Protein AF-A0A7T1T5N7-F1 (afdb_monomer_lite)

Secondary structure (DSSP, 8-state):
-HHHHHHHHHHHHHHHHHHHHHHHHHHHHHHHHHHHHHHHHHHHHTT-HHHHHHHHHHHHHHHHHHHHHHHHHHHHHHHHHHHHHHHHHHHHHHHHHHHHHHHHH-

Organism: NCBI:txid2710756

Structure (mmCIF, N/CA/C/O backbone):
data_AF-A0A7T1T5N7-F1
#
_entry.id   AF-A0A7T1T5N7-F1
#
loop_
_atom_site.group_PDB
_atom_site.id
_atom_site.type_symbol
_atom_site.label_atom_id
_atom_site.label_alt_id
_atom_site.label_comp_id
_atom_site.label_asym_id
_atom_site.label_entity_id
_atom_site.label_seq_id
_atom_site.pdbx_PDB_ins_code
_atom_site.Cartn_x
_atom_site.Cartn_y
_atom_site.Cartn_z
_atom_site.occupancy
_atom_site.B_iso_or_equiv
_atom_site.auth_seq_id
_atom_site.auth_comp_id
_atom_site.auth_asym_id
_atom_site.auth_atom_id
_atom_site.pdbx_PDB_model_num
ATOM 1 N N . MET A 1 1 ? -11.732 -9.027 28.831 1.00 51.84 1 MET A N 1
ATOM 2 C CA . MET A 1 1 ? -11.371 -7.679 28.337 1.00 51.84 1 MET A CA 1
ATOM 3 C C . MET A 1 1 ? -9.875 -7.503 28.052 1.00 51.84 1 MET A C 1
ATOM 5 O O . MET A 1 1 ? -9.536 -6.569 27.349 1.00 51.84 1 MET A O 1
ATOM 9 N N . GLY A 1 2 ? -8.962 -8.363 28.540 1.00 55.62 2 GLY A N 1
ATOM 10 C CA . GLY A 1 2 ? -7.524 -8.243 28.222 1.00 55.62 2 GLY A CA 1
ATOM 11 C C . GLY A 1 2 ? -7.138 -8.686 26.801 1.00 55.62 2 GLY A C 1
ATOM 12 O O . GLY A 1 2 ? -6.429 -7.960 26.119 1.00 55.62 2 GLY A O 1
ATOM 13 N N . ALA A 1 3 ? -7.650 -9.832 26.334 1.00 61.84 3 ALA A N 1
ATOM 14 C CA . ALA A 1 3 ? -7.289 -10.405 25.030 1.00 61.84 3 ALA A CA 1
ATOM 15 C C . ALA A 1 3 ? -7.692 -9.515 23.837 1.00 61.84 3 ALA A C 1
ATOM 17 O O . ALA A 1 3 ? -6.876 -9.248 22.967 1.00 61.84 3 ALA A O 1
ATOM 18 N N . THR A 1 4 ? -8.905 -8.956 23.849 1.00 67.06 4 THR A N 1
ATOM 19 C CA . THR A 1 4 ? -9.433 -8.135 22.744 1.00 67.06 4 THR A CA 1
ATOM 20 C C . THR A 1 4 ? -8.653 -6.832 22.538 1.00 67.06 4 THR A C 1
ATOM 22 O O . THR A 1 4 ? -8.447 -6.405 21.407 1.00 67.06 4 THR A O 1
ATOM 25 N N . LYS A 1 5 ? -8.157 -6.207 23.616 1.00 70.19 5 LYS A N 1
ATOM 26 C CA . LYS A 1 5 ? -7.312 -5.004 23.516 1.00 70.19 5 LYS A CA 1
ATOM 27 C C . LYS A 1 5 ? -5.934 -5.306 22.937 1.00 70.19 5 LYS A C 1
ATOM 29 O O . LYS A 1 5 ? -5.407 -4.491 22.185 1.00 70.19 5 LYS A O 1
ATOM 34 N N . VAL A 1 6 ? -5.367 -6.462 23.286 1.00 71.00 6 VAL A N 1
ATOM 35 C CA . VAL A 1 6 ? -4.091 -6.935 22.732 1.00 71.00 6 VAL A CA 1
ATOM 36 C C . VAL A 1 6 ? -4.252 -7.230 21.240 1.00 71.00 6 VAL A C 1
ATOM 38 O O . VAL A 1 6 ? -3.488 -6.700 20.442 1.00 71.00 6 VAL A O 1
ATOM 41 N N . GLU A 1 7 ? -5.312 -7.941 20.848 1.00 76.88 7 GLU A N 1
ATOM 42 C CA . GLU A 1 7 ? -5.624 -8.233 19.440 1.00 76.88 7 GLU A CA 1
ATOM 43 C C . GLU A 1 7 ? -5.825 -6.953 18.608 1.00 76.88 7 GLU A C 1
ATOM 45 O O . GLU A 1 7 ? -5.279 -6.824 17.515 1.00 76.88 7 GLU A O 1
ATOM 50 N N . VAL A 1 8 ? -6.557 -5.960 19.125 1.00 76.88 8 VAL A N 1
ATOM 51 C CA . VAL A 1 8 ? -6.742 -4.665 18.442 1.00 76.88 8 VAL A CA 1
ATOM 52 C C . VAL A 1 8 ? -5.421 -3.901 18.302 1.00 76.88 8 VAL A C 1
ATOM 54 O O . VAL A 1 8 ? -5.167 -3.298 17.257 1.00 76.88 8 VAL A O 1
ATOM 57 N N . ALA A 1 9 ? -4.562 -3.923 19.325 1.00 78.25 9 ALA A N 1
ATOM 58 C CA . ALA A 1 9 ? -3.251 -3.282 19.266 1.00 78.25 9 ALA A CA 1
ATOM 59 C C . ALA A 1 9 ? -2.335 -3.945 18.225 1.00 78.25 9 ALA A C 1
ATOM 61 O O . ALA A 1 9 ? -1.680 -3.242 17.456 1.00 78.25 9 ALA A O 1
ATOM 62 N N . GLU A 1 10 ? -2.331 -5.277 18.153 1.00 82.44 10 GLU A N 1
ATOM 63 C CA . GLU A 1 10 ? -1.577 -6.037 17.151 1.00 82.44 10 GLU A CA 1
ATOM 64 C C . GLU A 1 10 ? -2.081 -5.768 15.727 1.00 82.44 10 GLU A C 1
ATOM 66 O O . GLU A 1 10 ? -1.273 -5.532 14.828 1.00 82.44 10 GLU A O 1
ATOM 71 N N . LEU A 1 11 ? -3.402 -5.701 15.522 1.00 80.38 11 LEU A N 1
ATOM 72 C CA . LEU A 1 11 ? -3.993 -5.342 14.228 1.00 80.38 11 LEU A CA 1
ATOM 73 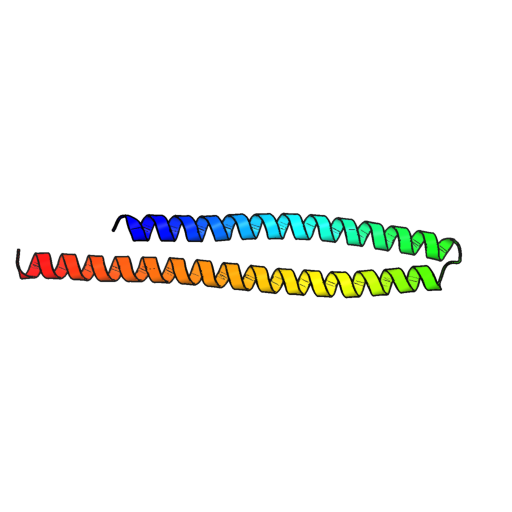C C . LEU A 1 11 ? -3.594 -3.928 13.789 1.00 80.38 11 LEU A C 1
ATOM 75 O O . LEU A 1 11 ? -3.210 -3.724 12.639 1.00 80.38 11 LEU A O 1
ATOM 79 N N . ASN A 1 12 ? -3.646 -2.954 14.700 1.00 78.94 12 ASN A N 1
ATOM 80 C CA . ASN A 1 12 ? -3.239 -1.579 14.406 1.00 78.94 12 ASN A CA 1
ATOM 81 C C . ASN A 1 12 ? -1.738 -1.473 14.112 1.00 78.94 12 ASN A C 1
ATOM 83 O O . ASN A 1 12 ? -1.341 -0.741 13.205 1.00 78.94 12 ASN A O 1
ATOM 87 N N . LYS A 1 13 ? -0.908 -2.229 14.838 1.00 85.19 13 LYS A N 1
ATOM 88 C CA . LYS A 1 13 ? 0.532 -2.308 14.582 1.00 85.19 13 LYS A CA 1
ATOM 89 C C . LYS A 1 13 ? 0.814 -2.878 13.190 1.00 85.19 13 LYS A C 1
ATOM 91 O O . LYS A 1 13 ? 1.554 -2.259 12.433 1.00 85.19 13 LYS A O 1
ATOM 96 N N . ALA A 1 14 ? 0.159 -3.980 12.822 1.00 80.06 14 ALA A N 1
ATOM 97 C CA . ALA A 1 14 ? 0.296 -4.583 11.498 1.00 80.06 14 ALA A CA 1
ATOM 98 C C . ALA A 1 14 ? -0.123 -3.622 10.369 1.00 80.06 14 ALA A C 1
ATOM 100 O O . ALA A 1 14 ? 0.530 -3.575 9.330 1.00 80.06 14 ALA A O 1
ATOM 101 N N . VAL A 1 15 ? -1.176 -2.817 10.569 1.00 80.06 15 VAL A N 1
ATOM 102 C CA . VAL A 1 15 ? -1.571 -1.759 9.617 1.00 80.06 15 VAL A CA 1
ATOM 103 C C . VAL A 1 15 ? -0.470 -0.704 9.462 1.00 80.06 15 VAL A C 1
ATOM 105 O O . VAL A 1 15 ? -0.191 -0.284 8.339 1.00 80.06 15 VAL A O 1
ATOM 108 N N . GLY A 1 16 ? 0.157 -0.286 10.565 1.00 80.94 16 GLY A N 1
ATOM 109 C CA . GLY A 1 16 ? 1.270 0.666 10.550 1.00 80.94 16 GLY A CA 1
ATOM 110 C C . GLY A 1 16 ? 2.489 0.137 9.792 1.00 80.94 16 GLY A C 1
ATOM 111 O O . GLY A 1 16 ? 2.976 0.800 8.880 1.00 80.94 16 GLY A O 1
ATOM 112 N N . GLU A 1 17 ? 2.917 -1.090 10.095 1.00 87.19 17 GLU A N 1
ATOM 113 C CA . GLU A 1 17 ? 4.033 -1.7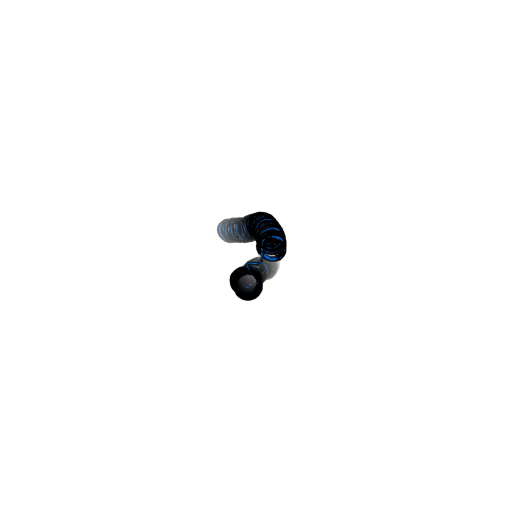57 9.407 1.00 87.19 17 GLU A CA 1
ATOM 114 C C . GLU A 1 17 ? 3.755 -1.919 7.901 1.00 87.19 17 GLU A C 1
ATOM 116 O O . GLU A 1 17 ? 4.615 -1.644 7.065 1.00 87.19 17 GLU A O 1
ATOM 121 N N . LEU A 1 18 ? 2.522 -2.282 7.525 1.00 82.50 18 LEU A N 1
ATOM 122 C CA . LEU A 1 18 ? 2.094 -2.342 6.122 1.00 82.50 18 LEU A CA 1
ATOM 123 C C . LEU A 1 18 ? 2.212 -0.983 5.414 1.00 82.50 18 LEU A C 1
ATOM 125 O O . LEU A 1 18 ? 2.630 -0.939 4.255 1.00 82.50 18 LEU A O 1
ATOM 129 N N . ALA A 1 19 ? 1.864 0.115 6.088 1.00 80.50 19 ALA A N 1
ATOM 130 C CA . ALA A 1 19 ? 1.979 1.461 5.530 1.00 80.50 19 ALA A CA 1
ATOM 131 C C . ALA A 1 19 ? 3.445 1.890 5.337 1.00 80.50 19 ALA A C 1
ATOM 133 O O . ALA A 1 19 ? 3.778 2.516 4.327 1.00 80.50 19 ALA A O 1
ATOM 134 N N . GLU A 1 20 ? 4.334 1.522 6.261 1.00 84.69 20 GLU A N 1
ATOM 135 C CA . GLU A 1 20 ? 5.776 1.765 6.135 1.00 84.69 20 GLU A CA 1
ATOM 136 C C . GLU A 1 20 ? 6.366 1.005 4.944 1.00 84.69 20 GLU A C 1
ATOM 138 O O . GLU A 1 20 ? 6.994 1.620 4.077 1.00 84.69 20 GLU A O 1
ATOM 143 N N . ILE A 1 21 ? 6.061 -0.292 4.818 1.00 84.31 21 ILE A N 1
ATOM 144 C CA . ILE A 1 21 ? 6.503 -1.112 3.679 1.00 84.31 21 ILE A CA 1
ATOM 145 C C . ILE A 1 21 ? 5.979 -0.526 2.362 1.00 84.31 21 ILE A C 1
ATOM 147 O O . ILE A 1 21 ? 6.716 -0.450 1.379 1.00 84.31 21 ILE A O 1
ATOM 151 N N . GLN A 1 22 ? 4.726 -0.058 2.318 1.00 78.81 22 GLN A N 1
ATOM 152 C CA . GLN A 1 22 ? 4.181 0.605 1.128 1.00 78.81 22 GLN A CA 1
ATOM 153 C C . GLN A 1 22 ? 4.969 1.862 0.738 1.00 78.81 22 GLN A C 1
ATOM 155 O O . GLN A 1 22 ? 5.190 2.097 -0.453 1.00 78.81 22 GLN A O 1
ATOM 160 N N . MET A 1 23 ? 5.376 2.684 1.709 1.00 83.00 23 MET A N 1
ATOM 161 C CA . MET A 1 23 ? 6.179 3.879 1.440 1.00 83.00 23 MET A CA 1
ATOM 162 C C . MET A 1 23 ? 7.578 3.527 0.937 1.00 83.00 23 MET A C 1
ATOM 164 O O . MET A 1 23 ? 8.050 4.141 -0.021 1.00 83.00 23 MET A O 1
ATOM 168 N N . GLU A 1 24 ? 8.242 2.554 1.558 1.00 85.88 24 GLU A N 1
ATOM 169 C CA . GLU A 1 24 ? 9.563 2.092 1.123 1.00 85.88 24 GLU A CA 1
ATOM 170 C C . GLU A 1 24 ? 9.517 1.497 -0.281 1.00 85.88 24 GLU A C 1
ATOM 172 O O . GLU A 1 24 ? 10.355 1.824 -1.124 1.00 85.88 24 GLU A O 1
ATOM 177 N N . PHE A 1 25 ? 8.488 0.697 -0.564 1.00 81.50 25 PHE A N 1
ATOM 178 C CA . PHE A 1 25 ? 8.286 0.104 -1.875 1.00 81.50 25 PHE A CA 1
ATOM 179 C C . PHE A 1 25 ? 8.071 1.169 -2.955 1.00 81.50 25 PHE A C 1
ATOM 181 O O . PHE A 1 25 ? 8.713 1.107 -3.999 1.00 81.50 25 PHE A O 1
ATOM 188 N N . ARG A 1 26 ? 7.245 2.195 -2.688 1.00 81.94 26 ARG A N 1
ATOM 189 C CA . ARG A 1 26 ? 7.069 3.331 -3.612 1.00 81.94 26 ARG A CA 1
ATOM 190 C C . ARG A 1 26 ? 8.383 4.068 -3.875 1.00 81.94 26 ARG A C 1
ATOM 192 O O . ARG A 1 26 ? 8.701 4.337 -5.023 1.00 81.94 26 ARG A O 1
ATOM 199 N N . LYS A 1 27 ? 9.184 4.337 -2.838 1.00 84.00 27 LYS A N 1
ATOM 200 C CA . LYS A 1 27 ? 10.496 4.989 -3.009 1.00 84.00 27 LYS A CA 1
ATOM 201 C C . LYS A 1 27 ? 11.450 4.155 -3.866 1.00 84.00 27 LYS A C 1
ATOM 203 O O . LYS A 1 27 ? 12.197 4.708 -4.673 1.00 84.00 27 LYS A O 1
ATOM 208 N N . ALA A 1 28 ? 11.468 2.839 -3.663 1.00 82.12 28 ALA A N 1
ATOM 209 C 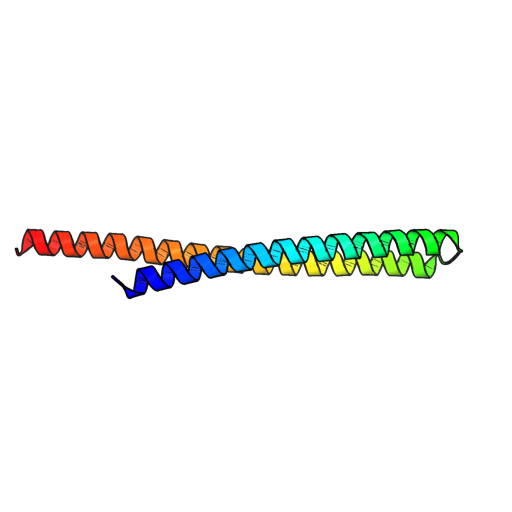CA . ALA A 1 28 ? 12.289 1.934 -4.457 1.00 82.12 28 ALA A CA 1
ATOM 210 C C . ALA A 1 28 ? 11.820 1.880 -5.921 1.00 82.12 28 ALA A C 1
ATOM 212 O O . ALA A 1 28 ? 12.660 1.879 -6.822 1.00 82.12 28 ALA A O 1
ATOM 213 N N . ASP A 1 29 ? 10.504 1.890 -6.145 1.00 82.12 29 ASP A N 1
ATOM 214 C CA . ASP A 1 29 ? 9.891 1.932 -7.473 1.00 82.12 29 ASP A CA 1
ATOM 215 C C . ASP A 1 29 ? 10.229 3.223 -8.227 1.00 82.12 29 ASP A C 1
ATOM 217 O O . ASP A 1 29 ? 10.761 3.161 -9.335 1.00 82.12 29 ASP A O 1
ATOM 221 N N . ASP A 1 30 ? 10.041 4.384 -7.594 1.00 82.00 30 ASP A N 1
ATOM 222 C CA . ASP A 1 30 ? 10.370 5.689 -8.180 1.00 82.00 30 ASP A CA 1
ATOM 223 C C . ASP A 1 30 ? 11.845 5.743 -8.612 1.00 82.00 30 ASP A C 1
ATOM 225 O O . ASP A 1 30 ? 12.183 6.174 -9.717 1.00 82.00 30 ASP A O 1
ATOM 229 N N . LYS A 1 31 ? 12.744 5.218 -7.768 1.00 86.00 31 LYS A N 1
ATOM 230 C CA . LYS A 1 31 ? 14.174 5.131 -8.083 1.00 86.00 31 LYS A CA 1
ATOM 231 C C . LYS A 1 31 ? 14.450 4.207 -9.272 1.00 86.00 31 LYS A C 1
ATOM 233 O O . LYS A 1 31 ? 15.335 4.503 -10.078 1.00 86.00 31 LYS A O 1
ATOM 238 N N . ALA A 1 32 ? 13.745 3.082 -9.377 1.00 79.88 32 ALA A N 1
ATOM 239 C CA . ALA A 1 32 ? 13.894 2.161 -10.498 1.00 79.88 32 ALA A CA 1
ATOM 240 C C . ALA A 1 32 ? 13.394 2.793 -11.809 1.00 79.88 32 ALA A C 1
ATOM 242 O O . ALA A 1 32 ? 14.090 2.715 -12.825 1.00 79.88 32 ALA A O 1
ATOM 243 N N . ASP A 1 33 ? 12.245 3.471 -11.778 1.00 82.81 33 ASP A N 1
ATOM 244 C CA . ASP A 1 33 ? 11.660 4.176 -12.925 1.00 82.81 33 ASP A CA 1
ATOM 245 C C . ASP A 1 33 ? 12.599 5.282 -13.445 1.00 82.81 33 ASP A C 1
ATOM 247 O O . ASP A 1 33 ? 12.887 5.354 -14.646 1.00 82.81 33 ASP A O 1
ATOM 251 N N . ASP A 1 34 ? 13.185 6.076 -12.545 1.00 84.62 34 ASP A N 1
ATOM 252 C CA . ASP A 1 34 ? 14.169 7.108 -12.894 1.00 84.62 34 ASP A CA 1
ATOM 253 C C . ASP A 1 34 ? 15.411 6.530 -13.587 1.00 84.62 34 ASP A C 1
ATOM 255 O O . ASP A 1 34 ? 15.862 7.044 -14.621 1.00 84.62 34 ASP A O 1
ATOM 259 N N . VAL A 1 35 ? 15.955 5.427 -13.060 1.00 84.38 35 VAL A N 1
ATOM 260 C CA . VAL A 1 35 ? 17.111 4.740 -13.657 1.00 84.38 35 VAL A CA 1
ATOM 261 C C . VAL A 1 35 ? 16.771 4.230 -15.057 1.00 84.38 35 VAL A C 1
ATOM 263 O O . VAL A 1 35 ? 17.551 4.441 -15.994 1.00 84.38 35 VAL A O 1
ATOM 266 N N . VAL A 1 36 ? 15.603 3.605 -15.227 1.00 79.88 36 VAL A N 1
ATOM 267 C CA . VAL A 1 36 ? 15.165 3.049 -16.515 1.00 79.88 36 VAL A CA 1
ATOM 268 C C . VAL A 1 36 ? 14.940 4.156 -17.546 1.00 79.88 36 VAL A C 1
ATOM 270 O O . VAL A 1 36 ? 15.432 4.045 -18.674 1.00 79.88 36 VAL A O 1
ATOM 273 N N . ARG A 1 37 ? 14.293 5.269 -17.177 1.00 79.56 37 ARG A N 1
ATOM 274 C CA . ARG A 1 37 ? 14.121 6.429 -18.073 1.00 79.56 37 ARG A CA 1
ATOM 275 C C . ARG A 1 37 ? 15.451 7.048 -18.484 1.00 79.56 37 ARG A C 1
ATOM 277 O O . ARG A 1 37 ? 15.655 7.379 -19.661 1.00 79.56 37 ARG A O 1
ATOM 284 N N . HIS A 1 38 ? 16.371 7.198 -17.534 1.00 82.94 38 HIS A N 1
ATOM 285 C CA . HIS A 1 38 ? 17.681 7.776 -17.802 1.00 82.94 38 HIS A CA 1
ATOM 286 C C . HIS A 1 38 ? 18.512 6.881 -18.737 1.00 82.94 38 HIS A C 1
ATOM 288 O O . HIS A 1 38 ? 19.091 7.368 -19.716 1.00 82.94 38 HIS A O 1
ATOM 294 N N . ALA A 1 39 ? 18.513 5.567 -18.493 1.00 79.56 39 ALA A N 1
ATOM 295 C CA . ALA A 1 39 ? 19.157 4.579 -19.356 1.00 79.56 39 ALA A CA 1
ATOM 296 C C . ALA A 1 39 ? 18.531 4.555 -20.760 1.00 79.56 39 ALA A C 1
ATOM 298 O O . ALA A 1 39 ? 19.251 4.637 -21.759 1.00 79.56 39 ALA A O 1
ATOM 299 N N . GLY A 1 40 ? 17.198 4.547 -20.851 1.00 76.94 40 GLY A N 1
ATOM 300 C CA . GLY A 1 40 ? 16.465 4.581 -22.116 1.00 76.94 40 GLY A CA 1
ATOM 301 C C . GLY A 1 40 ? 16.786 5.822 -22.954 1.00 76.94 40 GLY A C 1
ATOM 302 O O . GLY A 1 40 ? 16.962 5.718 -24.170 1.00 76.94 40 GLY A O 1
ATOM 303 N N . THR A 1 41 ? 16.947 6.984 -22.313 1.00 78.19 41 THR A N 1
ATOM 304 C CA . THR A 1 41 ? 17.339 8.236 -22.983 1.00 78.19 41 THR A CA 1
ATOM 305 C C . THR A 1 41 ? 18.765 8.171 -23.532 1.00 78.19 41 THR A C 1
ATOM 307 O O . THR A 1 41 ? 19.002 8.590 -24.668 1.00 78.19 41 THR A O 1
ATOM 310 N N . LYS A 1 42 ? 19.717 7.634 -22.755 1.00 80.50 42 LYS A N 1
ATOM 311 C CA . LYS A 1 42 ? 21.112 7.445 -23.193 1.00 80.50 42 LYS A CA 1
ATOM 312 C C . LYS A 1 42 ? 21.201 6.486 -24.380 1.00 80.50 42 LYS A C 1
ATOM 314 O O . LYS A 1 42 ? 21.828 6.818 -25.382 1.00 80.50 42 LYS A O 1
ATOM 319 N N . LEU A 1 43 ? 20.501 5.355 -24.308 1.00 79.56 43 LEU A N 1
ATOM 320 C CA . LEU A 1 43 ? 20.455 4.361 -25.383 1.00 79.56 43 LEU A CA 1
ATOM 321 C C . LEU A 1 43 ? 19.834 4.921 -26.664 1.00 79.56 43 LEU A C 1
ATOM 323 O O . LEU A 1 43 ? 20.358 4.692 -27.752 1.00 79.56 43 LEU A O 1
ATOM 327 N N . ARG A 1 44 ? 18.772 5.729 -26.546 1.00 75.38 44 ARG A N 1
ATOM 328 C CA . ARG A 1 44 ? 18.162 6.406 -27.699 1.00 75.38 44 ARG A CA 1
ATOM 329 C C . ARG A 1 44 ? 19.145 7.348 -28.393 1.00 75.38 44 ARG A C 1
ATOM 331 O O . ARG A 1 44 ? 19.200 7.362 -29.619 1.00 75.38 44 ARG A O 1
ATOM 338 N N . LYS A 1 45 ? 19.917 8.122 -27.620 1.00 78.31 45 LYS A N 1
ATOM 339 C CA . LYS A 1 45 ? 20.952 9.031 -28.147 1.00 78.31 45 LYS A CA 1
ATOM 340 C C . LYS A 1 45 ? 22.105 8.277 -28.817 1.00 78.31 45 LYS A C 1
ATOM 342 O O . LYS A 1 45 ? 22.672 8.791 -29.770 1.00 78.31 45 LYS A O 1
ATOM 347 N N . ALA A 1 46 ? 22.400 7.060 -28.366 1.00 79.88 46 ALA A N 1
ATOM 348 C CA . ALA A 1 46 ? 23.409 6.179 -28.954 1.00 79.88 46 ALA A CA 1
ATOM 349 C C . ALA A 1 46 ? 22.918 5.389 -30.191 1.00 79.88 46 ALA A C 1
ATOM 351 O O . ALA A 1 46 ? 23.639 4.534 -30.691 1.00 79.88 46 ALA A O 1
ATOM 352 N N . GLY A 1 47 ? 21.694 5.636 -30.680 1.00 74.88 47 GLY A N 1
ATOM 353 C CA . GLY A 1 47 ? 21.125 4.950 -31.850 1.00 74.88 47 GLY A CA 1
ATOM 354 C C . GLY A 1 47 ? 20.346 3.663 -31.539 1.00 74.88 47 GLY A C 1
ATOM 355 O O . GLY A 1 47 ? 19.703 3.106 -32.427 1.00 74.88 47 GLY A O 1
ATOM 356 N N . GLY A 1 48 ? 20.305 3.219 -30.279 1.00 76.69 48 GLY A N 1
ATOM 357 C CA . GLY A 1 48 ? 19.593 2.017 -29.826 1.00 76.69 48 GLY A CA 1
ATOM 358 C C . GLY A 1 48 ? 18.081 2.217 -29.663 1.00 76.69 48 GLY A C 1
ATOM 359 O O . GLY A 1 48 ? 17.556 2.115 -28.552 1.00 76.69 48 GLY A O 1
ATOM 360 N N . ARG A 1 49 ? 17.359 2.523 -30.752 1.00 69.50 49 ARG A N 1
ATOM 361 C CA . ARG A 1 49 ? 15.900 2.782 -30.724 1.00 69.50 49 ARG A CA 1
ATOM 362 C C . ARG A 1 49 ? 15.075 1.594 -30.210 1.00 69.50 49 ARG A C 1
ATOM 364 O O . ARG A 1 49 ? 14.181 1.809 -29.399 1.00 69.50 49 ARG A O 1
ATOM 371 N N . GLN A 1 50 ? 15.380 0.366 -30.636 1.00 76.56 50 GLN A N 1
ATOM 372 C CA . GLN A 1 50 ? 14.645 -0.835 -30.205 1.00 76.56 50 GLN A CA 1
ATOM 373 C C . GLN A 1 50 ? 14.842 -1.133 -28.711 1.00 76.56 50 GLN A C 1
ATOM 375 O O . GLN A 1 50 ? 13.871 -1.382 -28.004 1.00 76.56 50 GLN A O 1
ATOM 380 N N . THR A 1 51 ? 16.070 -1.022 -28.199 1.00 76.25 51 THR A N 1
ATOM 381 C CA . THR A 1 51 ? 16.371 -1.228 -26.771 1.00 76.25 51 THR A CA 1
ATOM 382 C C . THR A 1 51 ? 15.733 -0.152 -25.890 1.00 76.25 51 THR A C 1
ATOM 384 O O . THR A 1 51 ? 15.237 -0.448 -24.808 1.00 76.25 51 THR A O 1
ATOM 387 N N . SER A 1 52 ? 15.698 1.098 -26.361 1.00 73.94 52 SER A N 1
ATOM 388 C CA . SER A 1 52 ? 15.010 2.197 -25.673 1.00 73.94 52 SER A CA 1
ATOM 389 C C . SER A 1 52 ? 13.494 1.966 -25.591 1.00 73.94 52 SER A C 1
ATOM 391 O O . SER A 1 52 ? 12.906 2.162 -24.529 1.00 73.94 52 SER A O 1
ATOM 393 N N . ALA A 1 53 ? 12.871 1.490 -26.676 1.00 75.44 53 ALA A N 1
ATOM 394 C CA . ALA A 1 53 ? 11.450 1.140 -26.691 1.00 75.44 53 ALA A CA 1
ATOM 395 C C . ALA A 1 53 ? 11.133 -0.030 -25.742 1.00 75.44 53 ALA A C 1
ATOM 397 O O . ALA A 1 53 ? 10.222 0.078 -24.927 1.00 75.44 53 ALA A O 1
ATOM 398 N N . ALA A 1 54 ? 11.947 -1.092 -25.766 1.00 76.19 54 ALA A N 1
ATOM 399 C CA . ALA A 1 54 ? 11.786 -2.242 -24.874 1.00 76.19 54 ALA A CA 1
ATOM 400 C C . ALA A 1 54 ? 11.899 -1.865 -23.383 1.00 76.19 54 ALA A C 1
ATOM 402 O O . ALA A 1 54 ? 11.166 -2.399 -22.553 1.00 76.19 54 ALA A O 1
ATOM 403 N N . LEU A 1 55 ? 12.777 -0.914 -23.037 1.00 78.75 55 LEU A N 1
ATOM 404 C CA . LEU A 1 55 ? 12.869 -0.373 -21.676 1.00 78.75 55 LEU A CA 1
ATOM 405 C C . LEU A 1 55 ? 11.620 0.421 -21.274 1.00 78.75 55 LEU A C 1
ATOM 407 O O . LEU A 1 55 ? 11.185 0.322 -20.130 1.00 78.75 55 LEU A O 1
ATOM 411 N N . GLY A 1 56 ? 11.028 1.176 -22.203 1.00 77.62 56 GLY A N 1
ATOM 412 C CA . GLY A 1 56 ? 9.755 1.864 -21.974 1.00 77.62 56 GLY A CA 1
ATOM 413 C C . GLY A 1 56 ? 8.605 0.889 -21.705 1.00 77.62 56 GLY A C 1
ATOM 414 O O . GLY A 1 56 ? 7.864 1.059 -20.737 1.00 77.62 56 GLY A O 1
ATOM 415 N N . ASP A 1 57 ? 8.492 -0.173 -22.504 1.00 81.62 57 ASP A N 1
ATOM 416 C CA . ASP A 1 57 ? 7.474 -1.215 -22.311 1.00 81.62 57 ASP A CA 1
ATOM 417 C C . ASP A 1 57 ? 7.667 -1.975 -20.994 1.00 81.62 57 ASP A C 1
ATOM 419 O O . ASP A 1 57 ? 6.696 -2.269 -20.289 1.00 81.62 57 ASP A O 1
ATOM 423 N N . PHE A 1 58 ? 8.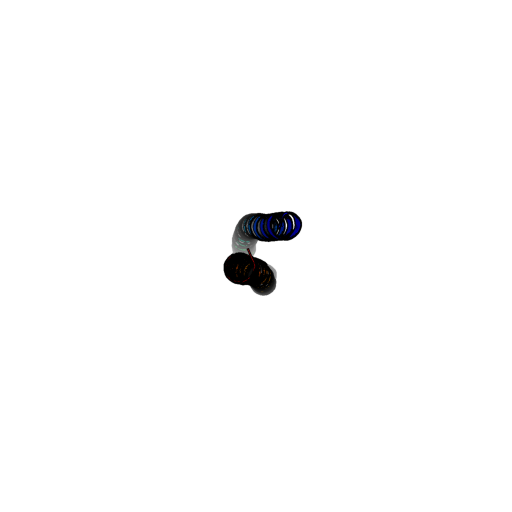920 -2.262 -20.630 1.00 80.69 58 PHE A N 1
ATOM 424 C CA . PHE A 1 58 ? 9.262 -2.851 -19.340 1.00 80.69 58 PHE A CA 1
ATOM 425 C C . PHE A 1 58 ? 8.840 -1.946 -18.176 1.00 80.69 58 PHE A C 1
ATOM 427 O O . PHE A 1 58 ? 8.144 -2.418 -17.278 1.00 80.69 58 PHE A O 1
ATOM 434 N N . ALA A 1 59 ? 9.183 -0.653 -18.221 1.00 79.31 59 ALA A N 1
ATOM 435 C CA . ALA A 1 59 ? 8.793 0.314 -17.194 1.00 79.31 59 ALA A CA 1
ATOM 436 C C . ALA A 1 59 ? 7.266 0.387 -17.032 1.00 79.31 59 ALA A C 1
ATOM 438 O O . ALA A 1 59 ? 6.755 0.357 -15.914 1.00 79.31 59 ALA A O 1
ATOM 439 N N . ASN A 1 60 ? 6.520 0.393 -18.141 1.00 81.38 60 ASN A N 1
ATOM 440 C CA . ASN A 1 60 ? 5.056 0.408 -18.113 1.00 81.38 60 ASN A CA 1
ATOM 441 C C . ASN A 1 60 ? 4.468 -0.859 -17.470 1.00 81.38 60 ASN A C 1
ATOM 443 O O . ASN A 1 60 ? 3.569 -0.768 -16.630 1.00 81.38 60 ASN A O 1
ATOM 447 N N . ARG A 1 61 ? 4.971 -2.046 -17.839 1.00 82.88 61 ARG A N 1
ATOM 448 C CA . ARG A 1 61 ? 4.532 -3.322 -17.247 1.00 82.88 61 ARG A CA 1
ATOM 449 C C . ARG A 1 61 ? 4.850 -3.392 -15.759 1.00 82.88 61 ARG A C 1
ATOM 451 O O . ARG A 1 61 ? 3.998 -3.807 -14.977 1.00 82.88 61 ARG A O 1
ATOM 458 N N . TRP A 1 62 ? 6.051 -2.968 -15.382 1.00 80.44 62 TRP A N 1
ATOM 459 C CA . TRP A 1 62 ? 6.497 -2.911 -13.997 1.00 80.44 62 TRP A CA 1
ATOM 460 C C . TRP A 1 62 ? 5.610 -1.980 -13.160 1.00 80.44 62 TRP A C 1
ATOM 462 O O . TRP A 1 62 ? 5.049 -2.415 -12.158 1.00 80.44 62 TRP A O 1
ATOM 472 N N . ASN A 1 63 ? 5.355 -0.758 -13.638 1.00 82.00 63 ASN A N 1
ATOM 473 C CA . ASN A 1 63 ? 4.4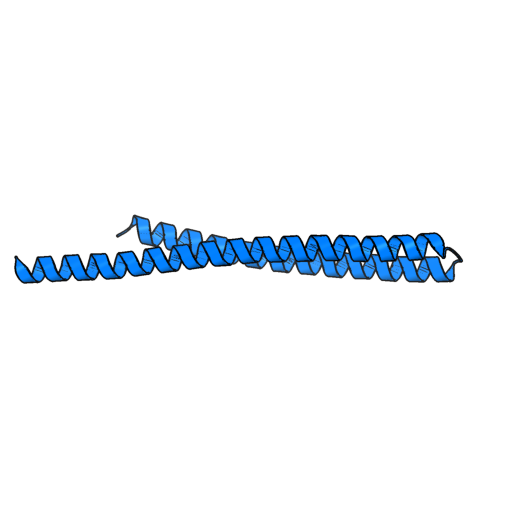59 0.198 -12.982 1.00 82.00 63 ASN A CA 1
ATOM 474 C C . ASN A 1 63 ? 3.044 -0.384 -12.783 1.00 82.00 63 ASN A C 1
ATOM 476 O O . ASN A 1 63 ? 2.430 -0.212 -11.730 1.00 82.00 63 ASN A O 1
ATOM 480 N N . GLY A 1 64 ? 2.536 -1.138 -13.766 1.00 81.75 64 GLY A N 1
ATOM 481 C CA . GLY A 1 64 ? 1.266 -1.860 -13.646 1.00 81.75 64 GLY A CA 1
ATOM 482 C C . GLY A 1 64 ? 1.252 -2.888 -12.507 1.00 81.75 64 GLY A C 1
ATOM 483 O O . GLY A 1 64 ? 0.302 -2.922 -11.724 1.00 81.75 64 GLY A O 1
ATOM 484 N N . GLN A 1 65 ? 2.316 -3.686 -12.376 1.00 83.94 65 GLN A N 1
ATOM 485 C CA . GLN A 1 65 ? 2.458 -4.668 -11.292 1.00 83.94 65 GLN A CA 1
ATOM 486 C C . GLN A 1 65 ? 2.580 -3.992 -9.922 1.00 83.94 65 GLN A C 1
ATOM 488 O O . GLN A 1 65 ? 1.918 -4.402 -8.969 1.00 83.94 65 GLN A O 1
ATOM 493 N N . VAL A 1 66 ? 3.358 -2.912 -9.829 1.00 83.50 66 VAL A N 1
ATOM 494 C CA . VAL A 1 66 ? 3.532 -2.141 -8.591 1.00 83.50 66 VAL A CA 1
ATOM 495 C C . VAL A 1 66 ? 2.217 -1.514 -8.133 1.00 83.50 66 VAL A C 1
ATOM 497 O O . VAL A 1 66 ? 1.851 -1.631 -6.962 1.00 83.50 66 VAL A O 1
ATOM 500 N N . LYS A 1 67 ? 1.446 -0.919 -9.051 1.00 84.31 67 LYS A N 1
ATOM 501 C CA . LYS A 1 67 ? 0.102 -0.407 -8.744 1.00 84.31 67 LYS A CA 1
ATOM 502 C C . LYS A 1 67 ? -0.827 -1.502 -8.236 1.00 84.31 67 LYS A C 1
ATOM 504 O O . LYS A 1 67 ? -1.558 -1.270 -7.273 1.00 84.31 67 LYS A O 1
ATOM 509 N N . HIS A 1 68 ? -0.793 -2.682 -8.852 1.00 85.69 68 HIS A N 1
ATOM 510 C CA . HIS A 1 68 ? -1.608 -3.810 -8.414 1.00 85.69 68 HIS A CA 1
ATOM 511 C C . HIS A 1 68 ? -1.236 -4.268 -6.998 1.00 85.69 68 HIS A C 1
ATOM 513 O O . HIS A 1 68 ? -2.116 -4.404 -6.147 1.00 85.69 68 HIS A O 1
ATOM 519 N N . LEU A 1 69 ? 0.061 -4.418 -6.714 1.00 84.94 69 LEU A N 1
ATOM 520 C CA . LEU A 1 69 ? 0.556 -4.756 -5.379 1.00 84.94 69 LEU A CA 1
ATOM 521 C C . LEU A 1 69 ? 0.116 -3.708 -4.347 1.00 84.94 69 LEU A C 1
ATOM 523 O O . LEU A 1 69 ? -0.376 -4.049 -3.272 1.00 84.94 69 LEU A O 1
ATOM 527 N N . HIS A 1 70 ? 0.218 -2.426 -4.697 1.00 83.81 70 HIS A N 1
ATOM 528 C CA . HIS A 1 70 ? -0.196 -1.342 -3.817 1.00 83.81 70 HIS A CA 1
ATOM 529 C C . HIS A 1 70 ? -1.691 -1.418 -3.466 1.00 83.81 70 HIS A C 1
ATOM 531 O O . HIS A 1 70 ? -2.055 -1.305 -2.295 1.00 83.81 70 HIS A O 1
ATOM 537 N N . GLN A 1 71 ? -2.552 -1.681 -4.455 1.00 86.75 71 GLN A N 1
ATOM 538 C CA . GLN A 1 71 ? -3.991 -1.880 -4.240 1.00 86.75 71 GLN A CA 1
ATOM 539 C C . GLN A 1 71 ? -4.284 -3.077 -3.327 1.00 86.75 71 GLN A C 1
ATOM 541 O O . GLN A 1 71 ? -5.139 -2.988 -2.445 1.00 86.75 71 GLN A O 1
ATOM 546 N N . GLN A 1 72 ? -3.567 -4.190 -3.503 1.00 88.50 72 GLN A N 1
ATOM 547 C CA . GLN A 1 72 ? -3.725 -5.366 -2.645 1.00 88.50 72 GLN A CA 1
ATOM 548 C C . GLN A 1 72 ? -3.330 -5.065 -1.197 1.00 88.50 72 GLN A C 1
ATOM 550 O O . GLN A 1 72 ? -4.087 -5.378 -0.278 1.00 88.50 72 GLN A O 1
ATOM 555 N N . MET A 1 73 ? -2.187 -4.409 -0.988 1.00 84.06 73 MET A N 1
ATOM 556 C CA . MET A 1 73 ? -1.727 -4.020 0.347 1.00 84.06 73 MET A CA 1
ATOM 557 C C . MET A 1 73 ? -2.705 -3.048 1.021 1.00 84.06 73 MET A C 1
ATOM 559 O O . MET A 1 73 ? -3.012 -3.213 2.200 1.00 84.06 73 MET A O 1
ATOM 563 N N . GLN A 1 74 ? -3.258 -2.088 0.271 1.00 85.88 74 GLN A N 1
ATOM 564 C CA . GLN A 1 74 ? -4.278 -1.176 0.790 1.00 85.88 74 GLN A CA 1
ATOM 565 C C . GLN A 1 74 ? -5.551 -1.933 1.197 1.00 85.88 74 GLN A C 1
ATOM 567 O O . GLN A 1 74 ? -6.076 -1.709 2.285 1.00 85.88 74 GLN A O 1
ATOM 572 N N . SER A 1 75 ? -6.009 -2.886 0.379 1.00 89.25 75 SER A N 1
ATOM 573 C CA . SER A 1 75 ? -7.170 -3.720 0.713 1.00 89.25 75 SER A CA 1
ATOM 574 C C . SER A 1 75 ? -6.955 -4.536 1.993 1.00 89.25 75 SER A C 1
ATOM 576 O O . SER A 1 75 ? -7.871 -4.674 2.806 1.00 89.25 75 SER A O 1
ATOM 578 N N . VAL A 1 76 ? -5.747 -5.070 2.206 1.00 86.69 76 VAL A N 1
ATOM 579 C CA . VAL A 1 76 ? -5.399 -5.776 3.449 1.00 86.69 76 VAL A CA 1
ATOM 580 C C . VAL A 1 76 ? -5.424 -4.817 4.640 1.00 86.69 76 VAL A C 1
ATOM 582 O O . VAL A 1 76 ? -6.058 -5.131 5.647 1.00 86.69 76 VAL A O 1
ATOM 585 N N . ALA A 1 77 ? -4.820 -3.633 4.515 1.00 81.25 77 ALA A N 1
ATOM 586 C CA . ALA A 1 77 ? -4.828 -2.619 5.569 1.00 81.25 77 ALA A CA 1
ATOM 587 C C . ALA A 1 77 ? -6.258 -2.192 5.958 1.00 81.25 77 ALA A C 1
ATOM 589 O O . ALA A 1 77 ? -6.588 -2.118 7.142 1.00 81.25 77 ALA A O 1
ATOM 590 N N . GLU A 1 78 ? -7.143 -1.990 4.978 1.00 85.69 78 GLU A N 1
ATOM 591 C CA . GLU A 1 78 ? -8.557 -1.669 5.211 1.00 85.69 78 GLU A C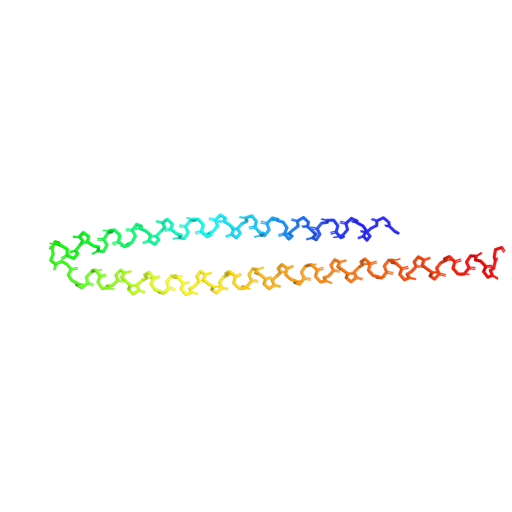A 1
ATOM 592 C C . GLU A 1 78 ? -9.298 -2.797 5.946 1.00 85.69 78 GLU A C 1
ATOM 594 O O . GLU A 1 78 ? -10.075 -2.535 6.869 1.00 85.69 78 GLU A O 1
ATOM 599 N N . LYS A 1 79 ? -9.035 -4.064 5.597 1.00 87.62 79 LYS A N 1
ATOM 600 C CA . LYS A 1 79 ? -9.626 -5.226 6.285 1.00 87.62 79 LYS A CA 1
ATOM 601 C C . LYS A 1 79 ? -9.143 -5.355 7.727 1.00 87.62 79 LYS A C 1
ATOM 603 O O . LYS A 1 79 ? -9.952 -5.663 8.606 1.00 87.62 79 LYS A O 1
ATOM 608 N N . LEU A 1 80 ? -7.857 -5.114 7.976 1.00 82.25 80 LEU A N 1
ATOM 609 C CA . LEU A 1 80 ? -7.286 -5.127 9.324 1.00 82.25 80 LEU A CA 1
ATOM 610 C C . LEU A 1 80 ? -7.910 -4.022 10.184 1.00 82.25 80 LEU A C 1
ATOM 612 O O . LEU A 1 80 ? -8.412 -4.309 11.271 1.00 82.25 80 LEU A O 1
ATOM 616 N N . LYS A 1 81 ? -7.999 -2.796 9.654 1.00 83.44 81 LYS A N 1
ATOM 617 C CA . LYS A 1 81 ? -8.660 -1.670 10.328 1.00 83.44 81 LYS A CA 1
ATOM 618 C C . LYS A 1 81 ? -10.134 -1.956 10.624 1.00 83.44 81 LYS A C 1
ATOM 620 O O . LYS A 1 81 ? -10.575 -1.826 11.760 1.00 83.44 81 LYS A O 1
ATOM 625 N N . SER A 1 82 ? -10.884 -2.445 9.634 1.00 86.75 82 SER A N 1
ATOM 626 C CA . SER A 1 82 ? -12.293 -2.823 9.815 1.00 86.75 82 SER A CA 1
ATOM 627 C C . SER A 1 82 ? -12.483 -3.916 10.874 1.00 86.75 82 SER A C 1
ATOM 629 O O . SER A 1 82 ? -13.513 -3.955 11.552 1.00 86.75 82 SER A O 1
ATOM 631 N N . SER A 1 83 ? -11.517 -4.825 11.010 1.00 83.25 83 SER A N 1
ATOM 632 C CA . SER A 1 83 ? -11.550 -5.868 12.039 1.00 83.25 83 SER A CA 1
ATOM 633 C C . SER A 1 83 ? -11.307 -5.274 13.425 1.00 83.25 83 SER A C 1
ATOM 635 O O . SER A 1 83 ? -12.074 -5.561 14.343 1.00 83.25 83 SER A O 1
ATOM 637 N N . ALA A 1 84 ? -10.316 -4.389 13.563 1.00 80.25 84 ALA A N 1
ATOM 638 C CA . ALA A 1 84 ? -10.043 -3.665 14.804 1.00 80.25 84 ALA A CA 1
ATOM 639 C C . ALA A 1 84 ? -11.255 -2.833 15.273 1.00 80.25 84 ALA A C 1
ATOM 641 O O . ALA A 1 84 ? -11.647 -2.906 16.443 1.00 80.25 84 ALA A O 1
ATOM 642 N N . ASP A 1 85 ? -11.914 -2.122 14.352 1.00 81.88 85 ASP A N 1
ATOM 643 C CA . ASP A 1 85 ? -13.119 -1.335 14.644 1.00 81.88 85 ASP A CA 1
ATOM 644 C C . ASP A 1 85 ? -14.274 -2.229 15.132 1.00 81.88 85 ASP A C 1
ATOM 646 O O . ASP A 1 85 ? -14.947 -1.919 16.118 1.00 81.88 85 ASP A O 1
ATOM 650 N N . ARG A 1 86 ? -14.476 -3.390 14.489 1.00 85.88 86 ARG A N 1
ATOM 651 C CA . ARG A 1 86 ? -15.501 -4.369 14.890 1.00 85.88 86 ARG A CA 1
ATOM 652 C C . ARG A 1 86 ? -15.249 -4.960 16.274 1.00 85.88 86 ARG A C 1
ATOM 654 O O . ARG A 1 86 ? -16.203 -5.123 17.035 1.00 85.88 86 ARG A O 1
ATOM 661 N N . TYR A 1 87 ? -14.000 -5.282 16.606 1.00 80.50 87 TYR A N 1
ATOM 662 C CA . TYR A 1 87 ? -13.649 -5.765 17.945 1.00 80.50 87 TYR A CA 1
ATOM 663 C C . TYR A 1 87 ? -13.911 -4.702 19.012 1.00 80.50 87 TYR A C 1
ATOM 665 O O . TYR A 1 87 ? -14.515 -5.006 20.040 1.00 80.50 87 TYR A O 1
ATOM 673 N N . THR A 1 88 ? -13.546 -3.452 18.729 1.00 80.19 88 THR A N 1
ATOM 674 C CA . THR A 1 88 ? -13.781 -2.320 19.636 1.00 80.19 88 THR A CA 1
ATOM 675 C C . THR A 1 88 ? -15.275 -2.104 19.892 1.00 80.19 88 THR A C 1
ATOM 677 O O . THR A 1 88 ? -15.696 -1.974 21.041 1.00 80.19 88 THR A O 1
ATOM 680 N N . LEU A 1 89 ? -16.103 -2.132 18.841 1.00 84.88 89 LEU A N 1
ATOM 681 C CA . LEU A 1 89 ? -17.559 -2.008 18.973 1.00 84.88 89 LEU A CA 1
ATOM 682 C C . LEU A 1 89 ? -18.165 -3.141 19.809 1.00 84.88 89 LEU A C 1
ATOM 684 O O . LEU A 1 89 ? -18.953 -2.874 20.716 1.00 84.88 89 LEU A O 1
ATOM 688 N N . ARG A 1 90 ? -17.755 -4.393 19.564 1.00 83.50 90 ARG A N 1
ATOM 689 C CA . ARG A 1 90 ? -18.204 -5.537 20.375 1.00 83.50 90 ARG A CA 1
ATOM 690 C C . ARG A 1 90 ? -17.837 -5.377 21.847 1.00 83.50 90 ARG A C 1
ATOM 692 O O . ARG A 1 90 ? -18.665 -5.674 22.703 1.00 83.50 90 ARG A O 1
ATOM 699 N N . GLU A 1 91 ? -16.635 -4.889 22.156 1.00 81.38 91 GLU A N 1
ATOM 700 C CA . GLU A 1 91 ? -16.222 -4.664 23.546 1.00 81.38 91 GLU A CA 1
ATOM 701 C C . GLU A 1 91 ? -17.098 -3.600 24.229 1.00 81.38 91 GLU A C 1
ATOM 703 O O . GLU A 1 91 ? -17.518 -3.783 25.373 1.00 81.38 91 GLU A O 1
ATOM 708 N N . ILE A 1 92 ? -17.437 -2.512 23.529 1.00 83.25 92 ILE A N 1
ATOM 709 C CA . ILE A 1 92 ? -18.340 -1.471 24.046 1.00 83.25 92 ILE A CA 1
ATOM 710 C C . ILE A 1 92 ? -19.726 -2.057 24.352 1.00 83.25 92 ILE A C 1
ATOM 712 O O . ILE A 1 92 ? -20.269 -1.820 25.435 1.00 83.25 92 ILE A O 1
ATOM 716 N N . GLU A 1 93 ? -20.283 -2.854 23.437 1.00 87.38 93 GLU A N 1
ATOM 717 C CA . GLU A 1 93 ? -21.589 -3.497 23.615 1.00 87.38 93 GLU A CA 1
ATOM 718 C C . GLU A 1 93 ? -21.597 -4.506 24.770 1.00 87.38 93 GLU A C 1
ATOM 720 O O . GLU A 1 93 ? -22.531 -4.516 25.577 1.00 87.38 93 GLU A O 1
ATOM 725 N N . GLU A 1 94 ? -20.565 -5.346 24.889 1.00 85.25 94 GLU A N 1
ATOM 726 C CA . GLU A 1 94 ? -20.448 -6.296 25.999 1.00 85.25 94 GLU A CA 1
ATOM 727 C C . GLU A 1 94 ? -20.295 -5.584 27.344 1.00 85.25 94 GLU A C 1
ATOM 729 O O . GLU A 1 94 ? -20.918 -5.986 28.329 1.00 85.25 94 GLU A O 1
ATOM 734 N N . ASN A 1 95 ? -19.518 -4.501 27.392 1.00 84.12 95 ASN A N 1
ATOM 735 C CA . ASN A 1 95 ? -19.351 -3.696 28.600 1.00 84.12 95 ASN A CA 1
ATOM 736 C C . ASN A 1 95 ? -20.662 -3.032 29.019 1.00 84.12 95 ASN A C 1
ATOM 738 O O . ASN A 1 95 ? -21.001 -3.042 30.205 1.00 84.12 95 ASN A O 1
ATOM 742 N N . ALA A 1 96 ? -21.422 -2.499 28.061 1.00 85.50 96 ALA A N 1
ATOM 743 C CA . ALA A 1 96 ? -22.740 -1.932 28.317 1.00 85.50 96 ALA A CA 1
ATOM 744 C C . ALA A 1 96 ? -23.718 -2.996 28.844 1.00 85.50 96 ALA A C 1
ATOM 746 O O . ALA A 1 96 ? -24.398 -2.760 29.844 1.00 85.50 96 ALA A O 1
ATOM 747 N N . LYS A 1 97 ? -23.737 -4.194 28.240 1.00 86.81 97 LYS A N 1
ATOM 748 C CA . LYS A 1 97 ? -24.555 -5.328 28.707 1.00 86.81 97 LYS A CA 1
ATOM 749 C C . LYS A 1 97 ? -24.182 -5.760 30.123 1.00 86.81 97 LYS A C 1
ATOM 751 O O . LYS A 1 97 ? -25.071 -5.917 30.952 1.00 86.81 97 LYS A O 1
ATOM 756 N N . ARG A 1 98 ? -22.887 -5.909 30.426 1.00 83.31 98 ARG A N 1
ATOM 757 C CA . ARG A 1 98 ? -22.410 -6.276 31.771 1.00 83.31 98 ARG A CA 1
ATOM 758 C C . ARG A 1 98 ? -22.813 -5.244 32.818 1.00 83.31 98 ARG A C 1
ATOM 760 O O . ARG A 1 98 ? -23.321 -5.631 33.861 1.00 83.31 98 ARG A O 1
ATOM 767 N N . ARG A 1 99 ? -22.639 -3.949 32.530 1.00 84.81 99 ARG A N 1
ATOM 768 C CA . ARG A 1 99 ? -23.061 -2.866 33.436 1.00 84.81 99 ARG A CA 1
ATOM 769 C C . ARG A 1 99 ? -24.564 -2.880 33.681 1.00 84.81 99 ARG A C 1
ATOM 771 O O . ARG A 1 99 ? -24.982 -2.691 34.814 1.00 84.81 99 ARG A O 1
ATOM 778 N N . LYS A 1 100 ? -25.359 -3.131 32.639 1.00 85.25 100 LYS A N 1
ATOM 779 C CA . LYS A 1 100 ? -26.813 -3.243 32.764 1.00 85.25 100 LYS A CA 1
ATOM 780 C C . LYS A 1 100 ? -27.214 -4.423 33.656 1.00 85.25 100 LYS A C 1
ATOM 782 O O . LYS A 1 100 ? -27.949 -4.226 34.608 1.00 85.25 100 LYS A O 1
ATOM 787 N N . ILE A 1 101 ? -26.653 -5.611 33.419 1.00 82.50 101 ILE A N 1
ATOM 788 C CA . ILE A 1 101 ? -26.888 -6.796 34.265 1.00 82.50 101 ILE A CA 1
ATOM 789 C C . ILE A 1 101 ? -26.489 -6.519 35.722 1.00 82.50 101 ILE A C 1
ATOM 791 O O . ILE A 1 101 ? -27.205 -6.890 36.641 1.00 82.50 101 ILE A O 1
ATOM 795 N N . GLN A 1 102 ? -25.359 -5.847 35.939 1.00 83.12 102 GLN A N 1
ATOM 796 C CA . GLN A 1 102 ? -24.881 -5.512 37.277 1.00 83.12 102 GLN A CA 1
ATOM 797 C C . GLN A 1 102 ? -25.775 -4.487 37.993 1.00 83.12 102 GLN A C 1
ATOM 799 O O . GLN A 1 102 ? -25.850 -4.518 39.211 1.00 83.12 102 GLN A O 1
ATOM 804 N N . ALA A 1 103 ? -26.453 -3.603 37.257 1.00 81.31 103 ALA A N 1
ATOM 805 C CA . ALA A 1 103 ? -27.435 -2.672 37.811 1.00 81.31 103 ALA A CA 1
ATOM 806 C C . ALA A 1 103 ? -28.806 -3.328 38.066 1.00 81.31 103 ALA A C 1
ATOM 808 O O . ALA A 1 103 ? -29.499 -2.932 38.994 1.00 81.31 103 ALA A O 1
ATOM 809 N N . ASP A 1 104 ? -29.191 -4.316 37.253 1.00 76.69 104 ASP A N 1
ATOM 810 C CA . ASP A 1 104 ? -30.483 -5.006 37.363 1.00 76.69 104 ASP A CA 1
ATOM 811 C C . ASP A 1 104 ? -30.494 -6.085 38.472 1.00 76.69 104 ASP A C 1
ATOM 813 O O . ASP A 1 104 ? -31.559 -6.434 38.978 1.00 76.69 104 ASP A O 1
ATOM 817 N N . PHE A 1 105 ? -29.328 -6.628 38.849 1.00 73.75 105 PHE A N 1
ATOM 818 C CA . PHE A 1 105 ? -29.198 -7.756 39.791 1.00 73.75 105 PHE A CA 1
ATOM 819 C C . PHE A 1 105 ? -28.195 -7.528 40.940 1.00 73.75 105 PHE A C 1
ATOM 821 O O . PHE A 1 105 ? -27.900 -8.474 41.676 1.00 73.75 105 PHE A O 1
ATOM 828 N N . GLY A 1 106 ? -27.629 -6.325 41.057 1.00 52.25 106 GLY A N 1
ATOM 829 C CA . GLY A 1 106 ? -26.640 -5.946 42.076 1.00 52.25 106 GLY A CA 1
ATOM 830 C C . GLY A 1 106 ? -27.194 -5.050 43.170 1.00 52.25 106 GLY A C 1
ATOM 831 O O . GLY A 1 106 ? -28.249 -4.417 42.951 1.00 52.25 106 GLY A O 1
#

Foldseek 3Di:
DVPLVVLLVVLVVVLVVLVVVLVVLVVVLVVVLVVLQVVLVVCVVVVNPVVSVVSVVVNVVVVVVNVVVSVVSVVSSVVSNVVSVVSVVVVVVVVVVVVVCVVVPD

Radius of gyration: 24.69 Å; chains: 1; bounding box: 54×19×74 Å

pLDDT: mean 80.41, std 6.46, range [51.84, 89.25]

Sequence (106 aa):
MGATKVEVAELNKAVGELAEIQMEFRKADDKADDVVRHAGTKLRKAGGRQTSAALGDFANRWNGQVKHLHQQMQSVAEKLKSSADRYTLREIEENAKRRKIQADFG